Protein AF-A0A6P7WTE3-F1 (afdb_monomer)

pLDDT: mean 73.45, std 15.94, range [48.78, 98.06]

Organism: NCBI:txid1415580

Solvent-accessible surface area (backbone atoms only — not comparable to full-atom values): 6053 Å² total; per-residue (Å²): 133,63,68,65,59,58,61,49,62,73,47,49,63,55,60,53,59,72,57,49,77,80,55,79,80,61,78,92,74,74,88,78,86,80,58,60,96,87,61,66,76,83,59,52,64,58,53,50,54,50,48,53,50,52,51,52,52,52,51,50,53,51,52,50,55,65,68,47,41,66,63,51,51,55,51,50,52,53,50,57,76,63,54,70,81,84,69,77,79,74,80,76,84,129

Mean predicted aligned error: 18.95 Å

Secondary structure (DSSP, 8-state):
--HHHHHHHHHHHHHHHHSSGGGTTS----------TT-SSTTHHHHHHHHHHHHHHHHHHHHHHHHHHHHHHHHHHHHHHHS----PPPSSP-

InterPro domains:
  IPR026093 Protein MGARP [PTHR22910] (1-94)
  IPR032773 Protein MGARP, N-terminal [PF14962] (13-76)
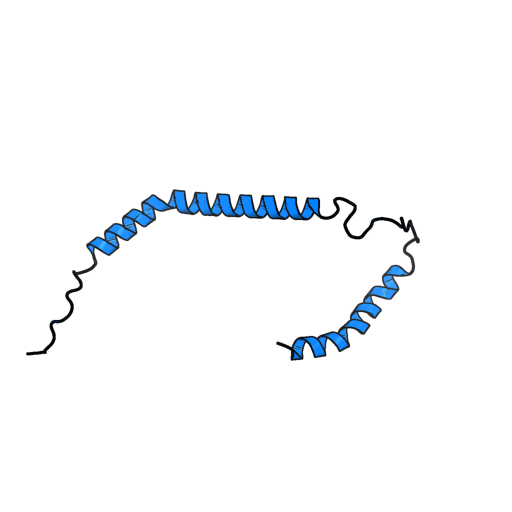
Radius of gyration: 30.56 Å; Cα contacts (8 Å, |Δi|>4): 1; chains: 1; bounding box: 48×40×85 Å

Sequence (94 aa):
MHLCRAAWRKLVPLARASSTPLLRNAPLRSMSSSSVPGSSGDGLIYYLVVGVSVAGAGFYIYRTLHRDKARYADRASYIEGRQPEWKAKPWPPQ

Foldseek 3Di:
DCVVVVVVVVCVVVVVVVPPVVCPPDDPPDPPPDDDPVPDVPCVVVVVVVVVVVVVVVVVVVVVCVVCVVVVVVVVVVVVVVDDPPDDDDPDDD

Structure (mmCIF, N/CA/C/O backbone):
data_AF-A0A6P7WTE3-F1
#
_entry.id   AF-A0A6P7WTE3-F1
#
loop_
_atom_site.group_PDB
_atom_site.id
_atom_site.type_symbol
_atom_site.label_atom_id
_atom_site.label_alt_id
_atom_site.label_comp_id
_atom_site.label_asym_id
_atom_site.label_entity_id
_atom_site.label_seq_id
_atom_site.pdbx_PDB_ins_code
_atom_site.Cartn_x
_atom_site.Cartn_y
_atom_site.Cartn_z
_atom_site.occupancy
_atom_site.B_iso_or_equiv
_atom_site.auth_seq_id
_atom_site.auth_comp_id
_atom_site.auth_asym_id
_atom_site.auth_atom_id
_atom_site.pdbx_PDB_model_num
ATOM 1 N N . MET A 1 1 ? 21.140 -15.056 11.928 1.00 57.06 1 MET A N 1
ATOM 2 C CA . MET A 1 1 ? 20.713 -15.299 10.525 1.00 57.06 1 MET A CA 1
ATOM 3 C C . MET A 1 1 ? 21.877 -15.551 9.542 1.00 57.06 1 MET A C 1
ATOM 5 O O . MET A 1 1 ? 21.705 -15.403 8.339 1.00 57.06 1 MET A O 1
ATOM 9 N N . HIS A 1 2 ? 23.052 -16.006 10.005 1.00 58.59 2 HIS A N 1
ATOM 10 C CA . HIS A 1 2 ? 24.241 -16.195 9.144 1.00 58.59 2 HIS A CA 1
ATOM 11 C C . HIS A 1 2 ? 24.567 -17.671 8.865 1.00 58.59 2 HIS A C 1
ATOM 13 O O . HIS A 1 2 ? 25.202 -17.982 7.861 1.00 58.59 2 HIS A O 1
ATOM 19 N N . LEU A 1 3 ? 24.060 -18.586 9.698 1.00 58.75 3 LEU A N 1
ATOM 20 C CA . LEU A 1 3 ? 24.242 -20.031 9.535 1.00 58.75 3 LEU A CA 1
ATOM 21 C C . LEU A 1 3 ? 23.444 -20.580 8.342 1.00 58.75 3 LEU A C 1
ATOM 23 O O . LEU A 1 3 ? 23.947 -21.422 7.601 1.00 58.75 3 LEU A O 1
ATOM 27 N N . CYS A 1 4 ? 22.264 -20.012 8.063 1.00 62.84 4 CYS A N 1
ATOM 28 C CA . CYS A 1 4 ? 21.492 -20.352 6.869 1.00 62.84 4 CYS A CA 1
ATOM 29 C C . CYS A 1 4 ? 22.269 -20.013 5.589 1.00 62.84 4 CYS A C 1
ATOM 31 O O . CYS A 1 4 ? 22.305 -20.813 4.669 1.00 62.84 4 CYS A O 1
ATOM 33 N N . ARG A 1 5 ? 22.999 -18.891 5.528 1.00 61.00 5 ARG A N 1
ATOM 34 C CA . ARG A 1 5 ? 23.811 -18.565 4.339 1.00 61.00 5 ARG A CA 1
ATOM 35 C C . ARG A 1 5 ? 24.909 -19.597 4.058 1.00 61.00 5 ARG A C 1
ATOM 37 O O . ARG A 1 5 ? 25.217 -19.834 2.894 1.00 61.00 5 ARG A O 1
ATOM 44 N N . ALA A 1 6 ? 25.500 -20.207 5.085 1.00 61.94 6 ALA A N 1
ATOM 45 C CA . ALA A 1 6 ? 26.580 -21.179 4.913 1.00 61.94 6 ALA A CA 1
ATOM 46 C C . ALA A 1 6 ? 26.079 -22.516 4.342 1.00 61.94 6 ALA A C 1
ATOM 48 O O . ALA A 1 6 ? 26.703 -23.058 3.429 1.00 61.94 6 ALA A O 1
ATOM 49 N N . ALA A 1 7 ? 24.924 -23.001 4.811 1.00 62.25 7 ALA A N 1
ATOM 50 C CA . ALA A 1 7 ? 24.326 -24.244 4.321 1.00 62.25 7 ALA A CA 1
ATOM 51 C C . ALA A 1 7 ? 23.934 -24.152 2.834 1.00 62.25 7 ALA A C 1
ATOM 53 O O . ALA A 1 7 ? 24.156 -25.083 2.062 1.00 62.25 7 ALA A O 1
ATOM 54 N N . TRP A 1 8 ? 23.446 -22.989 2.395 1.00 60.66 8 TRP A N 1
ATOM 55 C CA . TRP A 1 8 ? 22.999 -22.796 1.015 1.00 60.66 8 TRP A CA 1
ATOM 56 C C . TRP A 1 8 ? 24.170 -22.739 0.030 1.00 60.66 8 TRP A C 1
ATOM 58 O O . TRP A 1 8 ? 24.041 -23.213 -1.095 1.00 60.66 8 TRP A O 1
ATOM 68 N N . ARG A 1 9 ? 25.356 -22.272 0.449 1.00 62.22 9 ARG A N 1
ATOM 69 C CA . ARG A 1 9 ? 26.563 -22.254 -0.405 1.00 62.22 9 ARG A CA 1
ATOM 70 C C . ARG A 1 9 ? 27.018 -23.649 -0.836 1.00 62.22 9 ARG A C 1
ATOM 72 O O . ARG A 1 9 ? 27.643 -23.766 -1.885 1.00 62.22 9 ARG A O 1
ATOM 79 N N . LYS A 1 10 ? 26.694 -24.696 -0.069 1.00 61.19 10 LYS A N 1
ATOM 80 C CA . LYS A 1 10 ? 26.978 -26.095 -0.435 1.00 61.19 10 LYS A CA 1
ATOM 81 C C . LYS A 1 10 ? 25.960 -26.672 -1.427 1.00 61.19 10 LYS A C 1
ATOM 83 O O . LYS A 1 10 ? 26.293 -27.611 -2.138 1.00 61.19 10 LYS A O 1
ATOM 88 N N . LEU A 1 11 ? 24.768 -26.078 -1.521 1.00 57.38 11 LEU A N 1
ATOM 89 C CA . LEU A 1 11 ? 23.705 -26.476 -2.453 1.00 57.38 11 LEU A CA 1
ATOM 90 C C . LEU A 1 11 ? 23.743 -25.697 -3.782 1.00 57.38 11 LEU A C 1
ATOM 92 O O . LEU A 1 11 ? 23.226 -26.174 -4.789 1.00 57.38 11 LEU A O 1
ATOM 96 N N . VAL A 1 12 ? 24.406 -24.534 -3.819 1.00 61.34 12 VAL A N 1
ATOM 97 C CA . VAL A 1 12 ? 24.584 -23.713 -5.036 1.00 61.34 12 VAL A CA 1
ATOM 98 C C . VAL A 1 12 ? 25.211 -24.479 -6.218 1.00 61.34 12 VAL A C 1
ATOM 100 O O . VAL A 1 12 ? 24.702 -24.339 -7.331 1.00 61.34 12 VAL A O 1
ATOM 103 N N . PRO A 1 13 ? 26.269 -25.299 -6.049 1.00 60.56 13 PRO A N 1
ATOM 104 C CA . PRO A 1 13 ? 26.867 -26.023 -7.173 1.00 60.56 13 PRO A CA 1
ATOM 105 C C . PRO A 1 13 ? 25.931 -27.092 -7.748 1.00 60.56 13 PRO A C 1
ATOM 107 O O . PRO A 1 13 ? 25.921 -27.306 -8.956 1.00 60.56 13 PRO A O 1
ATOM 110 N N . LEU A 1 14 ? 25.108 -27.721 -6.901 1.00 57.44 14 LEU A N 1
ATOM 111 C CA . LEU A 1 14 ? 24.152 -28.752 -7.312 1.00 57.44 14 LEU A CA 1
ATOM 112 C C . LEU A 1 14 ? 22.950 -28.156 -8.052 1.00 57.44 14 LEU A C 1
ATOM 114 O O . LEU A 1 14 ? 22.537 -28.704 -9.069 1.00 57.44 14 LEU A O 1
ATOM 118 N N . ALA A 1 15 ? 22.452 -26.993 -7.621 1.00 58.12 15 ALA A N 1
ATOM 119 C CA . ALA A 1 15 ? 21.428 -26.250 -8.362 1.00 58.12 15 ALA A CA 1
ATOM 120 C C . ALA A 1 15 ? 21.938 -25.747 -9.729 1.00 58.12 15 ALA A C 1
ATOM 122 O O . ALA A 1 15 ? 21.179 -25.635 -10.693 1.00 58.12 15 ALA A O 1
ATOM 123 N N . ARG A 1 16 ? 23.244 -25.467 -9.837 1.00 56.97 16 ARG A N 1
ATOM 124 C CA . ARG A 1 16 ? 23.887 -25.117 -11.111 1.00 56.97 16 ARG A CA 1
ATOM 125 C C . ARG A 1 16 ? 24.093 -26.338 -12.011 1.00 56.97 16 ARG A C 1
ATOM 127 O O . ARG A 1 16 ? 23.983 -26.213 -13.219 1.00 56.97 16 ARG A O 1
ATOM 134 N N . ALA A 1 17 ? 24.360 -27.509 -11.438 1.00 56.44 17 ALA A N 1
ATOM 135 C CA . ALA A 1 17 ? 24.507 -28.756 -12.189 1.00 56.44 17 ALA A CA 1
ATOM 136 C C . ALA A 1 17 ? 23.159 -29.353 -12.642 1.00 56.44 17 ALA A C 1
ATOM 138 O O . ALA A 1 17 ? 23.104 -30.010 -13.676 1.00 56.44 17 ALA A O 1
ATOM 139 N N . SER A 1 18 ? 22.060 -29.106 -11.919 1.00 54.75 18 SER A N 1
ATOM 140 C CA . SER A 1 18 ? 20.720 -29.551 -12.337 1.00 54.75 18 SER A CA 1
ATOM 141 C C . SER A 1 18 ? 20.136 -28.724 -13.489 1.00 54.75 18 SER A C 1
ATOM 143 O O . SER A 1 18 ? 19.238 -29.187 -14.186 1.00 54.75 18 SER A O 1
ATOM 145 N N . SER A 1 19 ? 20.660 -27.519 -13.719 1.00 52.44 19 SER A N 1
ATOM 146 C CA . SER A 1 19 ? 20.220 -26.606 -14.781 1.00 52.44 19 SER A CA 1
ATOM 147 C C . SER A 1 19 ? 21.057 -26.700 -16.063 1.00 52.44 19 SER A C 1
ATOM 149 O O . SER A 1 19 ? 20.643 -26.182 -17.100 1.00 52.44 19 SER A O 1
ATOM 151 N N . THR A 1 20 ? 22.205 -27.383 -16.046 1.00 55.47 20 THR A N 1
ATOM 152 C CA . THR A 1 20 ? 23.111 -27.451 -17.203 1.00 55.47 20 THR A CA 1
ATOM 153 C C . THR A 1 20 ? 22.741 -28.448 -18.307 1.00 55.47 20 THR A C 1
ATOM 155 O O . THR A 1 20 ? 23.041 -28.123 -19.457 1.00 55.47 20 THR A O 1
ATOM 158 N N . PRO A 1 21 ? 22.084 -29.610 -18.094 1.00 54.84 21 PRO A N 1
ATOM 159 C CA . PRO A 1 21 ? 21.814 -30.497 -19.226 1.00 54.84 21 PRO A CA 1
ATOM 160 C C . PRO A 1 21 ? 20.676 -29.990 -20.128 1.00 54.84 21 PRO A C 1
ATOM 162 O O . PRO A 1 21 ? 20.614 -30.387 -21.288 1.00 54.84 21 PRO A O 1
ATOM 165 N N . LEU A 1 22 ? 19.821 -29.075 -19.650 1.00 54.38 22 LEU A N 1
ATOM 166 C CA . LEU A 1 22 ? 18.709 -28.525 -20.440 1.00 54.38 22 LEU A CA 1
ATOM 167 C C . L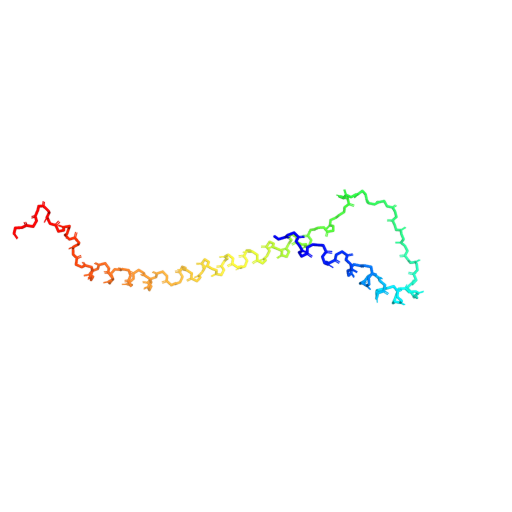EU A 1 22 ? 19.129 -27.434 -21.440 1.00 54.38 22 LEU A C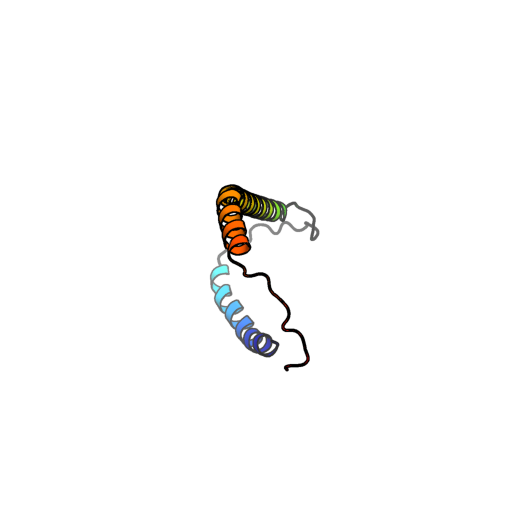 1
ATOM 169 O O . LEU A 1 22 ? 18.365 -27.130 -22.350 1.00 54.38 22 LEU A O 1
ATOM 173 N N . LEU A 1 23 ? 20.338 -26.869 -21.323 1.00 54.06 23 LEU A N 1
ATOM 174 C CA . LEU A 1 23 ? 20.822 -25.816 -22.228 1.00 54.06 23 LEU A CA 1
ATOM 175 C C . LEU A 1 23 ? 21.710 -26.315 -23.376 1.00 54.06 23 LEU A C 1
ATOM 177 O O . LEU A 1 23 ? 22.103 -25.514 -24.221 1.00 54.06 23 LEU A O 1
ATOM 181 N N . ARG A 1 24 ? 22.028 -27.615 -23.459 1.00 55.31 24 ARG A N 1
ATOM 182 C CA . ARG A 1 24 ? 23.005 -28.109 -24.450 1.00 55.31 24 ARG A CA 1
ATOM 183 C C . ARG A 1 24 ? 22.518 -28.049 -25.907 1.00 55.31 24 ARG A C 1
ATOM 185 O O . ARG A 1 24 ? 23.340 -28.168 -26.805 1.00 55.31 24 ARG A O 1
ATOM 192 N N . ASN A 1 25 ? 21.221 -27.820 -26.132 1.00 56.56 25 ASN A N 1
ATOM 193 C CA . ASN A 1 25 ? 20.603 -27.764 -27.463 1.00 56.56 25 ASN A CA 1
ATOM 194 C C . ASN A 1 25 ? 19.851 -26.446 -27.745 1.00 56.56 25 ASN A C 1
ATOM 196 O O . ASN A 1 25 ? 19.013 -26.403 -28.644 1.00 56.56 25 ASN A O 1
ATOM 200 N N . ALA A 1 26 ? 20.112 -25.370 -26.996 1.00 56.34 26 ALA A N 1
ATOM 201 C CA . ALA A 1 26 ? 19.573 -24.056 -27.344 1.00 56.34 26 ALA A CA 1
ATOM 202 C C . ALA A 1 26 ? 20.493 -23.394 -28.389 1.00 56.34 26 ALA A C 1
ATOM 204 O O . ALA A 1 26 ? 21.698 -23.291 -28.142 1.00 56.34 26 ALA A O 1
ATOM 205 N N . PRO A 1 27 ? 19.985 -22.958 -29.557 1.00 53.78 27 PRO A N 1
ATOM 206 C CA . PRO A 1 27 ? 20.823 -22.311 -30.554 1.00 53.78 27 PRO A CA 1
ATOM 207 C C . PRO A 1 27 ? 21.409 -21.023 -29.974 1.00 53.78 27 PRO A C 1
ATOM 209 O O . PRO A 1 27 ? 20.689 -20.187 -29.428 1.00 53.78 27 PRO A O 1
ATOM 212 N N . LEU A 1 28 ? 22.724 -20.876 -30.136 1.00 56.53 28 LEU A N 1
ATOM 213 C CA . LEU A 1 28 ? 23.510 -19.673 -29.887 1.00 56.53 28 LEU A C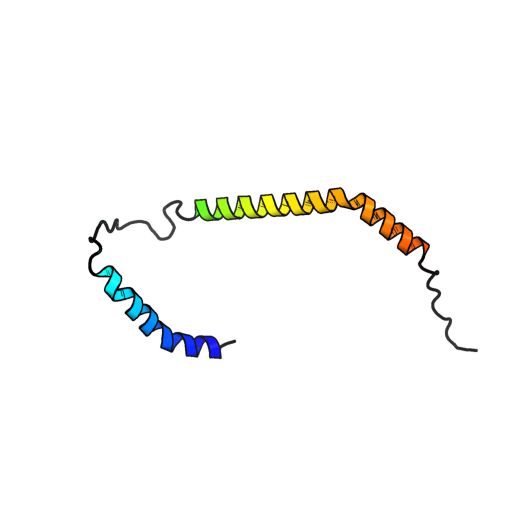A 1
ATOM 214 C C . LEU A 1 28 ? 22.984 -18.529 -30.776 1.00 56.53 28 LEU A C 1
ATOM 216 O O . LEU A 1 28 ? 23.535 -18.246 -31.838 1.00 56.53 28 LEU A O 1
ATOM 220 N N . ARG A 1 29 ? 21.866 -17.904 -30.395 1.00 54.69 29 ARG A N 1
ATOM 221 C CA . ARG A 1 29 ? 21.304 -16.743 -31.088 1.00 54.69 29 ARG A CA 1
ATOM 222 C C . ARG A 1 29 ? 21.562 -15.475 -30.285 1.00 54.69 29 ARG A C 1
ATOM 224 O O . ARG A 1 29 ? 20.959 -15.239 -29.248 1.00 54.69 29 ARG A O 1
ATOM 231 N N . SER A 1 30 ? 22.445 -14.671 -30.871 1.00 53.97 30 SER A N 1
ATOM 232 C CA . SER A 1 30 ? 22.615 -13.230 -30.706 1.00 53.97 30 SER A CA 1
ATOM 233 C C . SER A 1 30 ? 22.974 -12.734 -29.308 1.00 53.97 30 SER A C 1
ATOM 235 O O . SER A 1 30 ? 22.165 -12.158 -28.586 1.00 53.97 30 SER A O 1
ATOM 237 N N . MET A 1 31 ? 24.265 -12.829 -28.992 1.00 50.97 31 MET A N 1
ATOM 238 C CA . MET A 1 31 ? 24.916 -11.782 -28.212 1.00 50.97 31 MET A CA 1
ATOM 239 C C . MET A 1 31 ? 24.861 -10.477 -29.021 1.00 50.97 31 MET A C 1
ATOM 241 O O . MET A 1 31 ? 25.713 -10.242 -29.874 1.00 50.97 31 MET A O 1
ATOM 245 N N . SER A 1 32 ? 23.877 -9.619 -28.750 1.00 48.78 32 SER A N 1
ATOM 246 C CA . SER A 1 32 ? 24.042 -8.186 -29.002 1.00 48.78 32 SER A CA 1
ATOM 247 C C . SER A 1 32 ? 24.844 -7.612 -27.842 1.00 48.78 32 SER A C 1
ATOM 249 O O . SER A 1 32 ? 24.319 -7.294 -26.779 1.00 48.78 32 SER A O 1
ATOM 251 N N . SER A 1 33 ? 26.157 -7.550 -28.040 1.00 60.22 33 SER A N 1
ATOM 252 C CA . SER A 1 33 ? 27.070 -6.811 -27.179 1.00 60.22 33 SER A CA 1
ATOM 253 C C . SER A 1 33 ? 26.884 -5.315 -27.428 1.00 60.22 33 SER A C 1
ATOM 255 O O . SER A 1 33 ? 27.253 -4.832 -28.494 1.00 60.22 33 SER A O 1
ATOM 257 N N . SER A 1 34 ? 26.310 -4.614 -26.448 1.00 53.62 34 SER A N 1
ATOM 258 C CA . SER A 1 34 ? 26.540 -3.201 -26.084 1.00 53.62 34 SER A CA 1
ATOM 259 C C . SER A 1 34 ? 25.239 -2.543 -25.617 1.00 53.62 34 SER A C 1
ATOM 261 O O . SER A 1 34 ? 24.681 -1.659 -26.260 1.00 53.62 34 SER A O 1
ATOM 263 N N . SER A 1 35 ? 24.751 -2.963 -24.457 1.00 50.56 35 SER A N 1
ATOM 264 C CA . SER A 1 35 ? 23.994 -2.062 -23.598 1.00 50.56 35 SER A CA 1
ATOM 265 C C . SER A 1 35 ? 24.804 -1.937 -22.321 1.00 50.56 35 SER A C 1
ATOM 267 O O . SER A 1 35 ? 24.949 -2.895 -21.560 1.00 50.56 35 SER A O 1
ATOM 269 N N . VAL A 1 36 ? 25.384 -0.757 -22.125 1.00 57.34 36 VAL A N 1
ATOM 270 C CA . VAL A 1 36 ? 25.884 -0.289 -20.831 1.00 57.34 36 VAL A CA 1
ATOM 271 C C . VAL A 1 36 ? 24.890 -0.739 -19.749 1.00 57.34 36 VAL A C 1
ATOM 273 O O . VAL A 1 36 ? 23.685 -0.600 -19.989 1.00 57.34 36 VAL A O 1
ATOM 276 N N . PRO A 1 37 ? 25.321 -1.280 -18.594 1.00 51.12 37 PRO A N 1
ATOM 277 C CA . PRO A 1 37 ? 24.402 -1.531 -17.489 1.00 51.12 37 PRO A CA 1
ATOM 278 C C . PRO A 1 37 ? 23.670 -0.216 -17.172 1.00 51.12 37 PRO A C 1
ATOM 280 O O . PRO A 1 37 ? 24.286 0.719 -16.670 1.00 51.12 37 PRO A O 1
ATOM 283 N N . GLY A 1 38 ? 22.395 -0.105 -17.561 1.00 55.03 38 GLY A N 1
ATOM 284 C CA . GLY A 1 38 ? 21.605 1.132 -17.465 1.00 55.03 38 GLY A CA 1
ATOM 285 C C . GLY A 1 38 ? 21.128 1.769 -18.782 1.00 55.03 38 GLY A C 1
ATOM 286 O O . GLY A 1 38 ? 20.440 2.782 -18.714 1.00 55.03 38 GLY A O 1
ATOM 287 N N . SER A 1 39 ? 21.428 1.211 -19.962 1.00 60.41 39 SER A N 1
ATOM 288 C CA . SER A 1 39 ? 20.988 1.763 -21.259 1.00 60.41 39 SER A CA 1
ATOM 289 C C . SER A 1 39 ? 20.027 0.836 -22.008 1.00 60.41 39 SER A C 1
ATOM 291 O O . SER A 1 39 ? 20.409 0.150 -22.953 1.00 60.41 39 SER A O 1
ATOM 293 N N . SER A 1 40 ? 18.783 0.785 -21.542 1.00 61.28 40 SER A N 1
ATOM 294 C CA . SER A 1 40 ? 17.547 0.488 -22.290 1.00 61.28 40 SER A CA 1
ATOM 295 C C . SER A 1 40 ? 16.450 0.223 -21.268 1.00 61.28 40 SER A C 1
ATOM 297 O O . SER A 1 40 ? 16.727 -0.266 -20.178 1.00 61.28 40 SER A O 1
ATOM 299 N N . GLY A 1 41 ? 15.213 0.601 -21.579 1.00 60.78 41 GLY A N 1
ATOM 300 C CA . GLY A 1 41 ? 14.064 0.628 -20.665 1.00 60.78 41 GLY A CA 1
ATOM 301 C C . GLY A 1 41 ? 13.583 -0.718 -20.096 1.00 60.78 41 GLY A C 1
ATOM 302 O O . GLY A 1 41 ? 12.400 -0.837 -19.791 1.00 60.78 41 GLY A O 1
A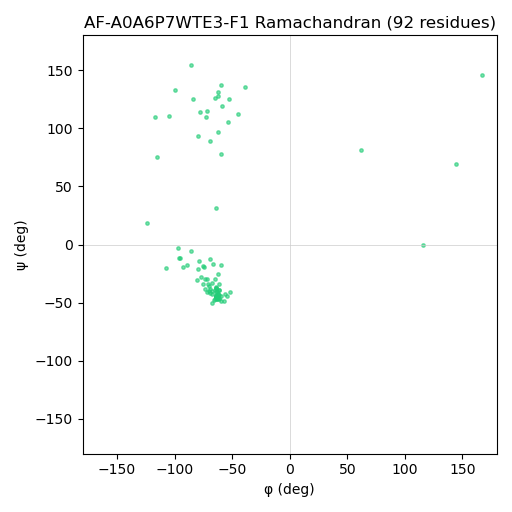TOM 303 N N . ASP A 1 42 ? 14.461 -1.701 -19.894 1.00 68.94 42 ASP A N 1
ATOM 304 C CA . ASP A 1 42 ? 14.172 -3.038 -19.353 1.00 68.94 42 ASP A CA 1
ATOM 305 C C . ASP A 1 42 ? 13.563 -3.010 -17.936 1.00 68.94 42 ASP A C 1
ATOM 307 O O . ASP A 1 42 ? 12.932 -3.972 -17.501 1.00 68.94 42 ASP A O 1
ATOM 311 N N . GLY A 1 43 ? 13.695 -1.892 -17.211 1.00 75.38 43 GLY A N 1
ATOM 312 C CA . GLY A 1 43 ? 13.080 -1.683 -15.896 1.00 75.38 43 GLY A CA 1
ATOM 313 C C . GLY A 1 43 ? 11.672 -1.074 -15.921 1.00 75.38 43 GLY A C 1
ATOM 314 O O . GLY A 1 43 ? 10.958 -1.152 -14.921 1.00 75.38 43 GLY A O 1
ATOM 315 N N . LEU A 1 44 ? 11.244 -0.462 -17.032 1.00 85.81 44 LEU A N 1
ATOM 316 C CA . LEU A 1 44 ? 10.042 0.383 -17.061 1.00 85.81 44 LEU A CA 1
ATOM 317 C C . LEU A 1 44 ? 8.763 -0.410 -16.766 1.00 85.81 44 LEU A C 1
ATOM 319 O O . LEU A 1 44 ? 7.914 0.045 -16.005 1.00 85.81 44 LEU A O 1
ATOM 323 N N . ILE A 1 45 ? 8.651 -1.620 -17.313 1.00 87.94 45 ILE A N 1
ATOM 324 C CA . ILE A 1 45 ? 7.487 -2.493 -17.107 1.00 87.94 45 ILE A CA 1
ATOM 325 C C . ILE A 1 45 ? 7.335 -2.849 -15.623 1.00 87.94 45 ILE A C 1
ATOM 327 O O . ILE A 1 45 ? 6.221 -2.835 -15.105 1.00 87.94 45 ILE A O 1
ATOM 331 N N . TYR A 1 46 ? 8.440 -3.090 -14.912 1.00 87.94 46 TYR A N 1
ATOM 332 C CA . TYR A 1 46 ? 8.396 -3.370 -13.477 1.00 87.94 46 TYR A CA 1
ATOM 333 C C . TYR A 1 46 ? 7.864 -2.175 -12.689 1.00 87.94 46 TYR A C 1
ATOM 335 O O . TYR A 1 46 ? 6.981 -2.345 -11.851 1.00 87.94 46 TYR A O 1
ATOM 343 N N . TYR A 1 47 ? 8.336 -0.964 -12.991 1.00 92.62 47 TYR A N 1
ATOM 344 C CA . TYR A 1 47 ? 7.829 0.245 -12.341 1.00 92.62 47 TYR A CA 1
ATOM 345 C C . TYR A 1 47 ? 6.357 0.506 -12.657 1.00 92.62 47 TYR A C 1
ATOM 347 O O . TYR A 1 47 ? 5.618 0.916 -11.766 1.00 92.62 47 TYR A O 1
ATOM 355 N N . LEU A 1 48 ? 5.904 0.224 -13.881 1.00 95.31 48 LEU A N 1
ATOM 356 C CA . LEU A 1 48 ? 4.494 0.352 -14.252 1.00 95.31 48 LEU A CA 1
ATOM 357 C C . LEU A 1 48 ? 3.618 -0.650 -13.492 1.00 95.31 48 LEU A C 1
ATOM 359 O O . LEU A 1 48 ? 2.609 -0.260 -12.911 1.00 95.31 48 LEU A O 1
ATOM 363 N N . VAL A 1 49 ? 4.013 -1.923 -13.436 1.00 95.94 49 VAL A N 1
ATOM 364 C CA . VAL A 1 49 ? 3.261 -2.967 -12.718 1.00 95.94 49 VAL A CA 1
ATOM 365 C C . VAL A 1 49 ? 3.217 -2.678 -11.216 1.00 95.94 49 VAL A C 1
ATOM 367 O O . VAL A 1 49 ? 2.152 -2.743 -10.593 1.00 95.94 49 VAL A O 1
ATOM 370 N N . VAL A 1 50 ? 4.353 -2.306 -10.623 1.00 96.50 50 VAL A N 1
ATOM 371 C CA . VAL A 1 50 ? 4.415 -1.912 -9.210 1.00 96.50 50 VAL A CA 1
ATOM 372 C C . VAL A 1 50 ? 3.587 -0.648 -8.970 1.00 96.50 50 VAL A C 1
ATOM 374 O O . VAL A 1 50 ? 2.794 -0.609 -8.036 1.00 96.50 50 VAL A O 1
ATOM 377 N N . GLY A 1 51 ? 3.683 0.356 -9.839 1.00 97.25 51 GLY A N 1
ATOM 378 C CA . GLY A 1 51 ? 2.906 1.589 -9.723 1.00 97.25 51 GLY A CA 1
ATOM 379 C C . GLY A 1 51 ? 1.398 1.343 -9.767 1.00 97.25 51 GLY A C 1
ATOM 380 O O . GLY A 1 51 ? 0.674 1.803 -8.885 1.00 97.25 51 GLY A O 1
ATOM 381 N N . VAL A 1 52 ? 0.922 0.563 -10.742 1.00 97.44 52 VAL A N 1
ATOM 382 C CA . VAL A 1 52 ? -0.504 0.225 -10.889 1.00 97.44 52 VAL A CA 1
ATOM 383 C C . VAL A 1 52 ? -1.003 -0.597 -9.701 1.00 97.44 52 VAL A C 1
ATOM 385 O O . VAL A 1 52 ? -2.076 -0.308 -9.169 1.00 97.44 52 VAL A O 1
ATOM 388 N N . SER A 1 53 ? -0.232 -1.589 -9.248 1.00 97.81 53 SER A N 1
ATOM 389 C CA . SER A 1 53 ? -0.622 -2.409 -8.092 1.00 97.81 53 SER A CA 1
ATOM 390 C C . SER A 1 53 ? -0.707 -1.590 -6.799 1.00 97.81 53 SER A C 1
ATOM 392 O O . SER A 1 53 ? -1.709 -1.686 -6.088 1.00 97.81 53 SER A O 1
ATOM 394 N N . VAL A 1 54 ? 0.280 -0.731 -6.524 1.00 98.06 54 VAL A N 1
ATOM 395 C CA . VAL A 1 54 ? 0.282 0.150 -5.344 1.00 98.06 54 VAL A CA 1
ATOM 396 C C . VAL A 1 54 ? -0.864 1.160 -5.409 1.00 98.06 54 VAL A C 1
ATOM 398 O O . VAL A 1 54 ? -1.572 1.340 -4.418 1.00 98.06 54 VAL A O 1
ATOM 401 N N . ALA A 1 55 ? -1.101 1.779 -6.568 1.00 98.00 55 ALA A N 1
ATOM 402 C CA . ALA A 1 55 ? -2.197 2.729 -6.747 1.00 98.00 55 ALA A CA 1
ATOM 403 C C . ALA A 1 55 ? -3.571 2.064 -6.560 1.00 98.00 55 ALA A C 1
ATOM 405 O O . ALA A 1 55 ? -4.422 2.596 -5.844 1.00 98.00 55 ALA A O 1
ATOM 406 N N . GLY A 1 56 ? -3.780 0.881 -7.145 1.00 97.38 56 GLY A N 1
ATOM 407 C CA . GLY A 1 56 ? -5.018 0.115 -6.998 1.00 97.38 56 GLY A CA 1
ATOM 408 C C . GLY A 1 56 ? -5.279 -0.315 -5.553 1.00 97.38 56 GLY A C 1
ATOM 409 O O . GLY A 1 56 ? -6.382 -0.116 -5.039 1.00 97.38 56 GLY A O 1
ATOM 410 N N . ALA A 1 57 ? -4.257 -0.838 -4.868 1.00 97.31 57 ALA A N 1
ATOM 411 C CA . ALA A 1 57 ? -4.352 -1.218 -3.460 1.00 97.31 57 ALA A CA 1
ATOM 412 C C . ALA A 1 57 ? -4.630 -0.003 -2.560 1.00 97.31 57 ALA A C 1
ATOM 414 O O . ALA A 1 57 ? -5.544 -0.043 -1.735 1.00 97.31 57 ALA A O 1
ATOM 415 N N . GLY A 1 58 ? -3.899 1.099 -2.758 1.00 97.50 58 GLY A N 1
ATOM 416 C CA . GLY A 1 58 ? -4.104 2.344 -2.019 1.00 97.50 58 GLY A CA 1
ATOM 417 C C . GLY A 1 58 ? -5.510 2.911 -2.215 1.00 97.50 58 GLY A C 1
ATOM 418 O O . GLY A 1 58 ? -6.1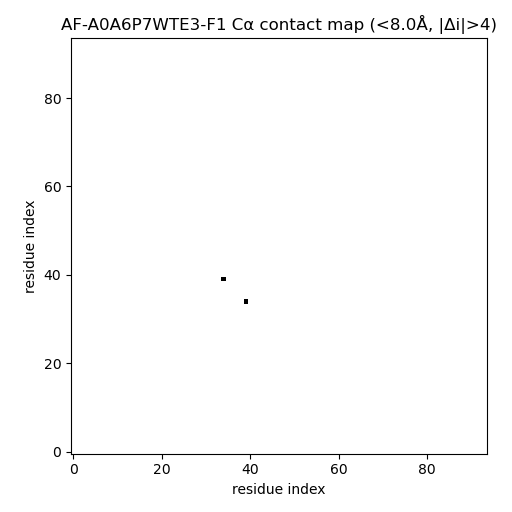75 3.262 -1.240 1.00 97.50 58 GLY A O 1
ATOM 419 N N . PHE A 1 59 ? -6.009 2.921 -3.454 1.00 96.94 59 PHE A N 1
ATOM 420 C CA . PHE A 1 59 ? -7.372 3.354 -3.759 1.00 96.94 59 PHE A CA 1
ATOM 421 C C . PHE A 1 59 ? -8.427 2.464 -3.093 1.00 96.94 59 PHE A C 1
ATOM 423 O O . PHE A 1 59 ? -9.398 2.975 -2.531 1.00 96.94 59 PHE A O 1
ATOM 430 N N . TYR A 1 60 ? -8.240 1.141 -3.116 1.00 95.38 60 TYR A N 1
ATOM 431 C CA . TYR A 1 60 ? -9.164 0.207 -2.477 1.00 95.38 60 TYR A CA 1
ATOM 432 C C . TYR A 1 60 ? -9.223 0.411 -0.960 1.00 95.38 60 TYR A C 1
ATOM 434 O O . TYR A 1 60 ? -10.320 0.526 -0.408 1.00 95.38 60 TYR A O 1
ATOM 442 N N . ILE A 1 61 ? -8.064 0.519 -0.299 1.00 95.19 61 ILE A N 1
ATOM 443 C CA . ILE A 1 61 ? -7.968 0.767 1.149 1.00 95.19 61 ILE A CA 1
ATOM 444 C C . ILE A 1 61 ? -8.612 2.112 1.497 1.00 95.19 61 ILE A C 1
ATOM 446 O O . ILE A 1 61 ? -9.443 2.189 2.399 1.00 95.19 61 ILE A O 1
ATOM 450 N N . TYR A 1 62 ? -8.299 3.169 0.744 1.00 94.38 62 TYR A N 1
ATOM 451 C CA . TYR A 1 62 ? -8.920 4.476 0.945 1.00 94.38 62 TYR A CA 1
ATOM 452 C C . TYR A 1 62 ? -10.446 4.394 0.827 1.00 94.38 62 TYR A C 1
ATOM 454 O O . TYR A 1 62 ? -11.169 4.857 1.709 1.00 94.38 62 TYR A O 1
ATOM 462 N N . ARG A 1 63 ? -10.955 3.757 -0.234 1.00 93.00 63 ARG A N 1
ATOM 463 C CA . ARG A 1 63 ? -12.396 3.633 -0.482 1.00 93.00 63 ARG A CA 1
ATOM 464 C C . ARG A 1 63 ? -13.106 2.807 0.588 1.00 93.00 63 ARG A C 1
ATOM 466 O O . ARG A 1 63 ? -14.230 3.149 0.949 1.00 93.00 63 ARG A O 1
ATOM 473 N N . THR A 1 64 ? -12.486 1.735 1.070 1.00 92.00 64 THR A N 1
ATOM 474 C CA . THR A 1 64 ? -13.049 0.890 2.137 1.00 92.00 64 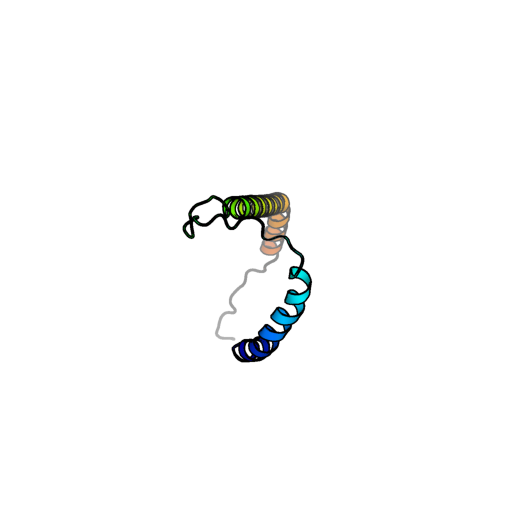THR A CA 1
ATOM 475 C C . THR A 1 64 ? -13.111 1.653 3.454 1.00 92.00 64 THR A C 1
ATOM 477 O O . THR A 1 64 ? -14.199 1.797 4.008 1.00 92.00 64 THR A O 1
ATOM 480 N N . LEU A 1 65 ? -12.010 2.280 3.881 1.00 88.75 65 LEU A N 1
ATOM 481 C CA . LEU A 1 65 ? -12.000 3.130 5.077 1.00 88.75 65 LEU A CA 1
ATOM 482 C C . LEU A 1 65 ? -13.036 4.259 4.996 1.00 88.75 65 LEU A C 1
ATOM 484 O O . LEU A 1 65 ? -13.748 4.530 5.963 1.00 88.75 65 LEU A O 1
ATOM 488 N N . HIS A 1 66 ? -13.160 4.908 3.836 1.00 87.50 66 HIS A N 1
ATOM 489 C CA . HIS A 1 66 ? -14.086 6.026 3.678 1.00 87.50 66 HIS A CA 1
ATOM 490 C C . HIS A 1 66 ? -15.555 5.595 3.607 1.00 87.50 66 HIS A C 1
ATOM 492 O O . HIS A 1 66 ? -16.427 6.355 4.028 1.00 87.50 66 HIS A O 1
ATOM 498 N N . ARG A 1 67 ? -15.848 4.392 3.095 1.00 82.88 67 ARG A N 1
ATOM 499 C CA . ARG A 1 67 ? -17.203 3.820 3.125 1.00 82.88 67 ARG A CA 1
ATOM 500 C C . ARG A 1 67 ? -17.619 3.424 4.534 1.00 82.88 67 ARG A C 1
ATOM 502 O O . ARG A 1 67 ? -18.751 3.693 4.922 1.00 82.88 67 ARG A O 1
ATOM 509 N N . ASP A 1 68 ? -16.701 2.852 5.302 1.00 82.25 68 ASP A N 1
ATOM 510 C CA . ASP A 1 68 ? -17.012 2.348 6.638 1.00 82.25 68 ASP A CA 1
ATOM 511 C C . ASP A 1 68 ? -16.924 3.426 7.734 1.00 82.25 68 ASP A C 1
ATOM 513 O O . ASP A 1 68 ? -17.330 3.182 8.873 1.00 82.25 68 ASP A O 1
ATOM 517 N N . LYS A 1 69 ? -16.475 4.649 7.404 1.00 83.19 69 LYS A N 1
ATOM 518 C CA . LYS A 1 69 ? -16.292 5.757 8.361 1.00 83.19 69 LYS A CA 1
ATOM 519 C C . LYS A 1 69 ? -17.525 6.049 9.222 1.00 83.19 69 LYS A C 1
ATOM 521 O O . LYS A 1 69 ? -17.385 6.290 10.414 1.00 83.19 69 LYS A O 1
ATOM 526 N N . ALA A 1 70 ? -18.727 6.004 8.638 1.00 78.88 70 ALA A N 1
ATOM 527 C CA . ALA A 1 70 ? -19.965 6.327 9.350 1.00 78.88 70 ALA A CA 1
ATOM 528 C C . ALA A 1 70 ? -20.270 5.285 10.436 1.00 78.88 70 ALA A C 1
ATOM 530 O O . ALA A 1 70 ? -20.633 5.632 11.556 1.00 78.88 70 ALA A O 1
ATOM 531 N N . ARG A 1 71 ? -20.032 4.006 10.129 1.00 79.56 71 ARG A N 1
ATOM 532 C CA . ARG A 1 71 ? -20.205 2.894 11.068 1.00 79.56 71 ARG A CA 1
ATOM 533 C C . ARG A 1 71 ? -19.156 2.913 12.179 1.00 79.56 71 ARG A C 1
ATOM 535 O O . ARG A 1 71 ? -19.457 2.547 13.311 1.00 79.56 71 ARG A O 1
ATOM 542 N N . TYR A 1 72 ? -17.924 3.312 11.864 1.00 83.31 72 TYR A N 1
ATOM 543 C CA . TYR A 1 72 ? -16.878 3.474 12.873 1.00 83.31 72 TYR A CA 1
ATOM 544 C C . TYR A 1 72 ? -17.150 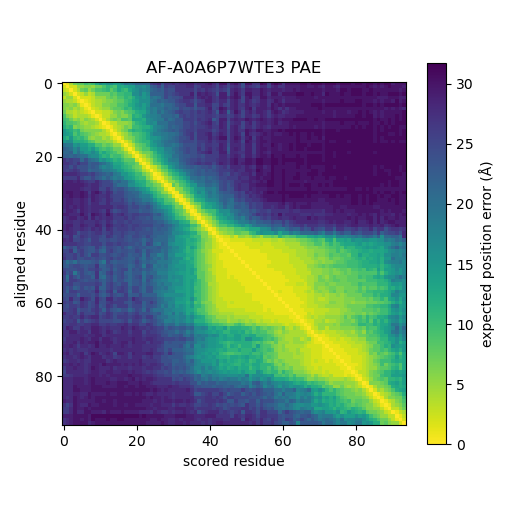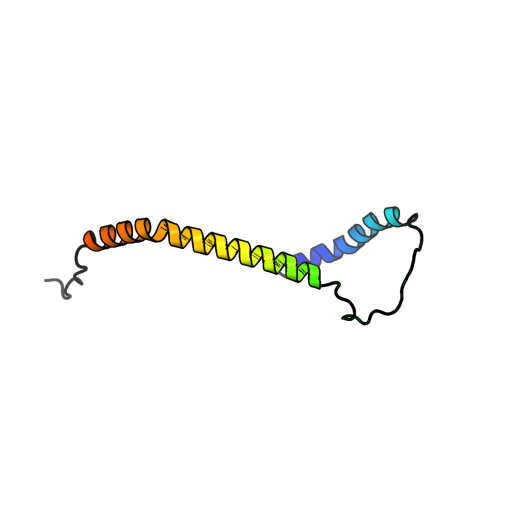4.657 13.801 1.00 83.31 72 TYR A C 1
ATOM 546 O O . TYR A 1 72 ? -16.980 4.506 15.007 1.00 83.31 72 TYR A O 1
ATOM 554 N N . ALA A 1 73 ? -17.614 5.790 13.268 1.00 84.62 73 ALA A N 1
ATOM 555 C CA . ALA A 1 73 ? -17.961 6.963 14.066 1.00 84.62 73 ALA A CA 1
ATOM 556 C C . ALA A 1 73 ? -19.087 6.666 15.070 1.00 84.62 73 ALA A C 1
ATOM 558 O O . ALA A 1 73 ? -18.961 7.016 16.237 1.00 84.62 73 ALA A O 1
ATOM 559 N N . ASP A 1 74 ? -20.126 5.946 14.640 1.00 85.06 74 ASP A N 1
ATOM 560 C CA . ASP A 1 74 ? -21.239 5.521 15.502 1.00 85.06 74 ASP A CA 1
ATOM 561 C C . ASP A 1 74 ? -20.788 4.576 16.634 1.00 85.06 74 ASP A C 1
ATOM 563 O O . ASP A 1 74 ? -21.187 4.700 17.790 1.00 85.06 74 ASP A O 1
ATOM 567 N N . ARG A 1 75 ? -19.867 3.651 16.338 1.00 86.50 75 ARG A N 1
ATOM 568 C CA . ARG A 1 75 ? -19.278 2.785 17.371 1.00 86.50 75 ARG A CA 1
ATOM 569 C C . ARG A 1 75 ? -18.366 3.547 18.325 1.00 86.50 75 ARG A C 1
ATOM 571 O O . ARG A 1 75 ? -18.352 3.234 19.512 1.00 86.50 75 ARG A O 1
ATOM 578 N N . ALA A 1 76 ? -17.592 4.501 17.817 1.00 87.69 76 ALA A N 1
ATOM 579 C CA . ALA A 1 76 ? -16.697 5.313 18.631 1.00 87.69 76 ALA A CA 1
ATOM 580 C C . ALA A 1 76 ? -17.490 6.180 19.617 1.00 87.69 76 ALA A C 1
ATOM 582 O O . ALA A 1 76 ? -17.195 6.142 20.810 1.00 87.69 76 ALA A O 1
ATOM 583 N N . SER A 1 77 ? -18.545 6.856 19.151 1.00 86.69 77 SER A N 1
ATOM 584 C CA . SER A 1 77 ? -19.421 7.660 20.011 1.00 86.69 77 SER A CA 1
ATOM 585 C C . SER A 1 77 ? -20.168 6.806 21.036 1.00 86.69 77 SER A C 1
ATOM 587 O O . SER A 1 77 ? -20.295 7.203 22.193 1.00 86.69 77 SER A O 1
ATOM 589 N N . TYR A 1 78 ? -20.606 5.600 20.661 1.00 87.81 78 TYR A N 1
ATOM 590 C CA . TYR A 1 78 ? -21.216 4.660 21.602 1.00 87.81 78 TYR A CA 1
ATOM 591 C C . TYR A 1 78 ? -20.252 4.227 22.718 1.00 87.81 78 TYR A C 1
ATOM 593 O O . TYR A 1 78 ? -20.645 4.145 23.882 1.00 87.81 78 TYR A O 1
ATOM 601 N N . ILE A 1 79 ? -18.992 3.936 22.381 1.00 86.19 79 ILE A N 1
ATOM 602 C CA . ILE A 1 79 ? -17.971 3.553 23.367 1.00 86.19 79 ILE A CA 1
ATOM 603 C C . ILE A 1 79 ? -17.643 4.738 24.276 1.00 86.19 79 ILE A C 1
ATOM 605 O O . ILE A 1 79 ? -17.558 4.551 25.487 1.00 86.19 79 ILE A O 1
ATOM 609 N N . GLU A 1 80 ? -17.502 5.936 23.712 1.00 84.69 80 GLU A N 1
ATOM 610 C CA . GLU A 1 80 ? -17.244 7.168 24.461 1.00 84.69 80 GLU A CA 1
ATOM 611 C C . GLU A 1 80 ? -18.382 7.483 25.440 1.00 84.69 80 GLU A C 1
ATOM 613 O O . GLU A 1 80 ? -18.129 7.693 26.622 1.00 84.69 80 GLU A O 1
ATOM 618 N N . GLY A 1 81 ? -19.640 7.380 25.002 1.00 82.81 81 GLY A N 1
ATOM 619 C CA . GLY A 1 81 ? -20.807 7.559 25.874 1.00 82.81 81 GLY A CA 1
ATOM 620 C C . GLY A 1 81 ? -20.969 6.474 26.948 1.00 82.81 81 GLY A C 1
ATOM 621 O O . GLY A 1 81 ? -21.704 6.668 27.915 1.00 82.81 81 GLY A O 1
ATOM 622 N N . ARG A 1 82 ? -20.293 5.328 26.798 1.00 78.75 82 ARG A N 1
ATOM 623 C CA . ARG A 1 82 ? -20.282 4.224 27.772 1.00 78.75 82 ARG A CA 1
ATOM 624 C C . ARG A 1 82 ? -19.083 4.244 28.711 1.00 78.75 82 ARG A C 1
ATOM 626 O O . ARG A 1 82 ? -19.094 3.466 29.665 1.00 78.75 82 ARG A O 1
ATOM 633 N N . GLN A 1 83 ? -18.062 5.063 28.460 1.00 76.50 83 GLN A N 1
ATOM 634 C CA . GLN A 1 83 ? -16.934 5.177 29.378 1.00 76.50 83 GLN A CA 1
ATOM 635 C C . GLN A 1 83 ? -17.400 5.929 30.629 1.00 76.50 83 GLN A C 1
ATOM 637 O O . GLN A 1 83 ? -17.753 7.105 30.530 1.00 76.50 83 GLN A O 1
ATOM 642 N N . PRO A 1 84 ? -17.429 5.285 31.812 1.00 73.81 84 PRO A N 1
ATOM 643 C CA . PRO A 1 84 ? -17.598 6.036 33.043 1.00 73.81 84 PRO A CA 1
ATOM 644 C C . PRO A 1 84 ? -16.433 7.022 33.146 1.00 73.81 84 PRO A C 1
ATOM 646 O O . PRO A 1 84 ? -15.295 6.652 32.852 1.00 73.81 84 PRO A O 1
ATOM 649 N N . GLU A 1 85 ? -16.717 8.266 33.541 1.00 73.94 85 GLU A N 1
ATOM 650 C CA . GLU A 1 85 ? -15.693 9.274 33.821 1.00 73.94 85 GLU A CA 1
ATOM 651 C C . GLU A 1 85 ? -14.590 8.620 34.660 1.00 73.94 85 GLU A C 1
ATOM 653 O O . GLU A 1 85 ? -14.832 8.196 35.796 1.00 73.94 85 GLU A O 1
ATOM 658 N N . TRP A 1 86 ? -13.396 8.464 34.078 1.00 74.69 86 TRP A N 1
ATOM 659 C CA . TRP A 1 86 ? -12.263 7.891 34.789 1.00 74.69 86 TRP A CA 1
ATOM 660 C C . TRP A 1 86 ? -11.834 8.893 35.856 1.00 74.69 86 TRP A C 1
ATOM 662 O O . TRP A 1 86 ? -11.017 9.782 35.627 1.00 74.69 86 TRP A O 1
ATOM 672 N N . LYS A 1 87 ? -12.430 8.769 37.039 1.00 76.19 87 LYS A N 1
ATOM 673 C CA . LYS A 1 87 ? -11.976 9.483 38.222 1.00 76.19 87 LYS A CA 1
ATOM 674 C C . LYS A 1 87 ? -10.759 8.751 38.755 1.00 76.19 87 LYS A C 1
ATOM 676 O O . LYS A 1 87 ? -10.859 7.613 39.217 1.00 76.19 87 LYS A O 1
ATOM 681 N N . ALA A 1 88 ? -9.606 9.412 38.690 1.00 79.19 88 ALA A N 1
ATOM 682 C CA . ALA A 1 88 ? -8.422 8.961 39.400 1.00 79.19 88 ALA A CA 1
ATOM 683 C C . ALA A 1 88 ? -8.800 8.754 40.872 1.00 79.19 88 ALA A C 1
ATOM 685 O O . ALA A 1 88 ? -9.356 9.654 41.506 1.00 79.19 88 ALA A O 1
ATOM 686 N N . LYS A 1 89 ? -8.549 7.553 41.405 1.00 78.31 89 LYS A N 1
ATOM 687 C CA . LYS A 1 89 ? -8.822 7.264 42.813 1.00 78.31 89 LYS A CA 1
ATOM 688 C C . LYS A 1 89 ? -8.005 8.259 43.653 1.00 78.31 89 LYS A C 1
ATOM 690 O O . LYS A 1 89 ? -6.780 8.255 43.513 1.00 78.31 89 LYS A O 1
ATOM 695 N N . PRO A 1 90 ? -8.635 9.116 44.479 1.00 81.81 90 PRO A N 1
ATOM 696 C CA . PRO A 1 90 ? -7.890 10.048 45.310 1.00 81.81 90 PRO A CA 1
ATOM 697 C C . PRO A 1 90 ? -7.013 9.249 46.279 1.00 81.81 90 PRO A C 1
ATOM 699 O O . PRO A 1 90 ? -7.476 8.324 46.945 1.00 81.81 90 PRO A O 1
ATOM 702 N N . TRP A 1 91 ? -5.725 9.573 46.288 1.00 77.19 91 TRP A N 1
ATOM 703 C CA . TRP A 1 91 ? -4.742 9.083 47.251 1.00 77.19 91 TRP A CA 1
ATOM 704 C C . TRP A 1 91 ? -4.561 10.203 48.291 1.00 77.19 91 TRP A C 1
ATOM 706 O O . TRP A 1 91 ? -4.431 11.351 47.859 1.00 77.19 91 TRP A O 1
ATOM 716 N N . PRO A 1 92 ? -4.573 9.956 49.616 1.00 76.88 92 PRO A N 1
ATOM 717 C CA . PRO A 1 92 ? -4.466 8.682 50.332 1.00 76.88 92 PRO A CA 1
ATOM 718 C C . PRO A 1 92 ? -5.799 7.939 50.512 1.00 76.88 92 PRO A C 1
ATOM 720 O O . PRO A 1 92 ? -6.852 8.574 50.542 1.00 76.88 92 PRO A O 1
ATOM 723 N N . PRO A 1 93 ? -5.770 6.601 50.663 1.00 78.38 93 PRO A N 1
ATOM 724 C CA . PRO A 1 93 ? -6.935 5.847 51.122 1.00 78.38 93 PRO A CA 1
ATOM 725 C C . PRO A 1 93 ? -7.277 6.258 52.567 1.00 78.38 93 PRO A C 1
ATOM 727 O O . PRO A 1 93 ? -6.392 6.231 53.421 1.00 78.38 93 PRO A O 1
ATOM 730 N N . GLN A 1 94 ? -8.527 6.667 52.818 1.00 68.44 94 GLN A N 1
ATOM 731 C CA . GLN A 1 94 ? -9.070 6.816 54.178 1.00 68.44 94 GLN A CA 1
ATOM 732 C C . GLN A 1 94 ? -9.472 5.464 54.760 1.00 68.44 94 GLN A C 1
ATOM 734 O O . GLN A 1 94 ? -9.911 4.600 53.964 1.00 68.44 94 GLN A O 1
#